Protein AF-A0A822FDR1-F1 (afdb_monomer_lite)

Secondary structure (DSSP, 8-state):
--B-TTS-B-S------SSHHHHHHHHHHHTT-EETTEE----PPPPHHHHHHHHHHHHHHHHHHHHHHHHHHHHH--------TT--HHHHHHHHGGGS--S--------------

Sequence (117 aa):
IEYDESGHSKGFAFCSFENPKEAEEAVQNLNGYSIGDKQLWVGRFQMKSEQLSEITRQKDLQRQKYINKYQNVNLYNLYIKNLDDTIDDERLKKEFSKFGIITSAKVTSYSSSIDVF

Structure (mmCIF, N/CA/C/O backbone):
data_AF-A0A822FDR1-F1
#
_entry.id   AF-A0A822FDR1-F1
#
loop_
_atom_site.group_PDB
_atom_site.id
_atom_site.type_symbol
_atom_site.label_atom_id
_atom_site.label_alt_id
_atom_site.label_comp_id
_atom_site.label_asym_id
_atom_site.label_entity_id
_atom_site.label_seq_id
_atom_site.pdbx_PDB_ins_code
_atom_site.Cartn_x
_atom_site.Cartn_y
_atom_site.Cartn_z
_atom_site.occupancy
_atom_site.B_iso_or_equiv
_atom_site.auth_seq_id
_atom_site.auth_comp_id
_atom_site.auth_asym_id
_atom_site.auth_atom_id
_atom_site.pdbx_PDB_model_num
ATOM 1 N N . ILE A 1 1 ? -6.106 25.333 30.930 1.00 64.00 1 ILE A N 1
ATOM 2 C CA . ILE A 1 1 ? -6.033 25.991 29.604 1.00 64.00 1 ILE A CA 1
ATOM 3 C C . ILE A 1 1 ? -4.562 26.194 29.323 1.00 64.00 1 ILE A C 1
ATOM 5 O O . ILE A 1 1 ? -3.879 26.735 30.184 1.00 64.00 1 ILE A O 1
ATOM 9 N N . GLU A 1 2 ? -4.063 25.668 28.211 1.00 69.88 2 GLU A N 1
ATOM 10 C CA . GLU A 1 2 ? -2.669 25.885 27.830 1.00 69.88 2 GLU A CA 1
ATOM 11 C C . GLU A 1 2 ? -2.535 27.280 27.210 1.00 69.88 2 GLU A C 1
ATOM 13 O O . GLU A 1 2 ? -3.350 27.660 26.367 1.00 69.88 2 GLU A O 1
ATOM 18 N N . TYR A 1 3 ? -1.542 28.048 27.653 1.00 77.88 3 TYR A N 1
ATOM 19 C CA . TYR A 1 3 ? -1.236 29.385 27.146 1.00 77.88 3 TYR A CA 1
ATOM 20 C C . TYR A 1 3 ? 0.078 29.338 26.358 1.00 77.88 3 TYR A C 1
ATOM 22 O O . TYR A 1 3 ? 0.933 28.491 26.627 1.00 77.88 3 TYR A O 1
ATOM 30 N N . ASP A 1 4 ? 0.217 30.182 25.339 1.00 76.81 4 ASP A N 1
ATOM 31 C CA . ASP A 1 4 ? 1.483 30.385 24.638 1.00 76.81 4 ASP A CA 1
ATOM 32 C C . ASP A 1 4 ? 2.451 31.262 25.457 1.00 76.81 4 ASP A C 1
ATOM 34 O O . ASP A 1 4 ? 2.111 31.775 26.524 1.00 76.81 4 ASP A O 1
ATOM 38 N N . GLU A 1 5 ? 3.677 31.431 24.958 1.00 79.31 5 GLU A N 1
ATOM 39 C CA . GLU A 1 5 ? 4.720 32.246 25.602 1.00 79.31 5 GLU A CA 1
ATOM 40 C C . GLU A 1 5 ? 4.351 33.740 25.692 1.00 79.31 5 GLU A C 1
ATOM 42 O O . GLU A 1 5 ? 4.965 34.485 26.450 1.00 79.31 5 GLU A O 1
ATOM 47 N N . SER A 1 6 ? 3.330 34.176 24.946 1.00 79.44 6 SER A N 1
ATOM 48 C CA . SER A 1 6 ? 2.794 35.543 24.941 1.00 79.44 6 SER A CA 1
ATOM 49 C C . SER A 1 6 ? 1.538 35.703 25.814 1.00 79.44 6 SER A C 1
ATOM 51 O O . SER A 1 6 ? 0.958 36.785 25.853 1.00 79.44 6 SER A O 1
ATOM 53 N N . GLY A 1 7 ? 1.112 34.650 26.523 1.00 79.06 7 GLY A N 1
ATOM 54 C CA . GLY A 1 7 ? -0.049 34.661 27.413 1.00 79.06 7 GLY A CA 1
ATOM 55 C C . GLY A 1 7 ? -1.406 34.468 26.723 1.00 79.06 7 GLY A C 1
ATOM 56 O O . GLY A 1 7 ? -2.438 34.537 27.394 1.00 79.06 7 GLY A O 1
ATOM 57 N N . HIS A 1 8 ? -1.452 34.185 25.4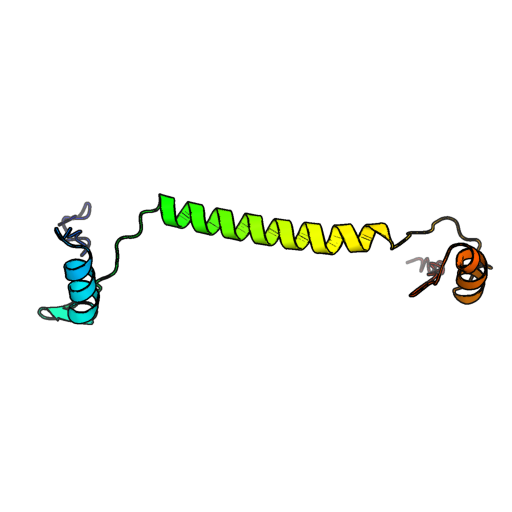18 1.00 75.38 8 HIS A N 1
ATOM 58 C CA . HIS A 1 8 ? -2.701 33.869 24.723 1.00 75.38 8 HIS A CA 1
ATOM 59 C C . HIS A 1 8 ? -3.068 32.396 24.911 1.00 75.38 8 HIS A C 1
ATOM 61 O O . HIS A 1 8 ? -2.228 31.501 24.825 1.00 75.38 8 HIS A O 1
ATOM 67 N N . SER A 1 9 ? -4.347 32.103 25.157 1.00 79.19 9 SER A N 1
ATOM 68 C CA . SER A 1 9 ? -4.812 30.717 25.261 1.00 79.19 9 SER A CA 1
ATOM 69 C C . SER A 1 9 ? -4.642 30.002 23.918 1.00 79.19 9 SER A C 1
ATOM 71 O O . SER A 1 9 ? -5.203 30.454 22.918 1.00 79.19 9 SER A O 1
ATOM 73 N N . LYS A 1 10 ? -3.986 28.838 23.899 1.00 74.75 10 LYS A N 1
ATOM 74 C CA . LYS A 1 10 ? -3.834 28.011 22.689 1.00 74.75 10 LYS A CA 1
ATOM 75 C C . LYS A 1 10 ? -5.157 27.424 22.177 1.00 74.75 10 LYS A C 1
ATOM 77 O O . LYS A 1 10 ? -5.204 26.869 21.086 1.00 74.75 10 LYS A O 1
ATOM 82 N N . GLY A 1 11 ? -6.235 27.543 22.958 1.00 81.31 11 GLY A N 1
ATOM 83 C CA . GLY A 1 11 ? -7.592 27.217 22.517 1.00 81.31 11 GLY A CA 1
ATOM 84 C C . GLY A 1 11 ? -7.941 25.728 22.532 1.00 81.31 11 GLY A C 1
ATOM 85 O O . GLY A 1 11 ? -8.878 25.337 21.847 1.00 81.31 11 GLY A O 1
ATOM 86 N N . PHE A 1 12 ? -7.233 24.903 23.309 1.00 83.31 12 PHE A N 1
ATOM 87 C CA . PHE A 1 12 ? -7.562 23.487 23.491 1.00 83.31 12 PHE A CA 1
ATOM 88 C C . PHE A 1 12 ? -7.595 23.076 24.969 1.00 83.31 12 PHE A C 1
ATOM 90 O O . PHE A 1 12 ? -6.963 23.693 25.834 1.00 83.31 12 PHE A O 1
ATOM 97 N N . ALA A 1 13 ? -8.351 22.017 25.250 1.00 83.88 13 ALA A N 1
ATOM 98 C CA . ALA A 1 13 ? -8.460 21.380 26.554 1.00 83.88 13 ALA A CA 1
ATOM 99 C C . ALA A 1 13 ? -8.677 19.872 26.373 1.00 83.88 13 ALA A C 1
ATOM 101 O O . ALA A 1 13 ? -9.183 19.432 25.342 1.00 83.88 13 ALA A O 1
ATOM 102 N N . PHE A 1 14 ? -8.319 19.092 27.391 1.00 86.19 14 PHE A N 1
ATOM 103 C CA . PHE A 1 14 ? -8.619 17.665 27.462 1.00 86.19 14 PHE A CA 1
ATOM 104 C C . PHE A 1 14 ? -9.649 17.442 28.564 1.00 86.19 14 PHE A C 1
ATOM 106 O O . PHE A 1 14 ? -9.528 18.004 29.652 1.00 86.19 14 PHE A O 1
ATOM 113 N N . CYS A 1 15 ? -10.658 16.629 28.276 1.00 87.19 15 CYS A N 1
ATOM 114 C CA . CYS A 1 15 ? -11.682 16.227 29.228 1.00 87.19 15 CYS A CA 1
ATOM 115 C C . CYS A 1 15 ? -11.775 14.700 29.202 1.00 87.19 15 CYS A C 1
ATOM 117 O O . CYS A 1 15 ? -11.825 14.108 28.123 1.00 87.19 15 CYS A O 1
ATOM 119 N N . SER A 1 16 ? -11.761 14.075 30.379 1.00 87.94 16 SER A N 1
ATOM 120 C CA . SER A 1 16 ? -11.983 12.639 30.531 1.00 87.94 16 SER A CA 1
ATOM 121 C C . SER A 1 16 ? -13.321 12.431 31.216 1.00 87.94 16 SER A C 1
ATOM 123 O O . SER A 1 16 ? -13.550 12.981 32.291 1.00 87.94 16 SER A O 1
ATOM 125 N N . PHE A 1 17 ? -14.173 11.623 30.599 1.00 90.25 17 PHE A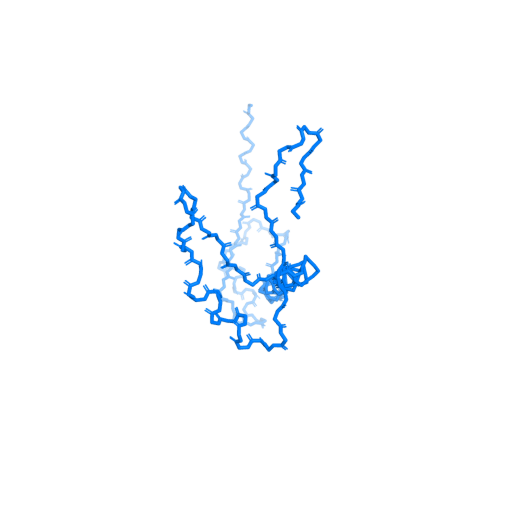 N 1
ATOM 126 C CA . PHE A 1 17 ? -15.392 11.123 31.221 1.00 90.25 17 PHE A CA 1
ATOM 127 C C . PHE A 1 17 ? -15.093 9.820 31.964 1.00 90.25 17 PHE A C 1
ATOM 129 O O . PHE A 1 17 ? -14.101 9.149 31.667 1.00 90.25 17 PHE A O 1
ATOM 136 N N . GLU A 1 18 ? -15.944 9.466 32.921 1.00 90.69 18 GLU A N 1
ATOM 137 C CA . GLU A 1 18 ? -15.842 8.194 33.643 1.00 90.69 18 GLU A CA 1
ATOM 138 C C . GLU A 1 18 ? -16.305 7.027 32.758 1.00 90.69 18 GLU A C 1
ATOM 140 O O . GLU A 1 18 ? -15.747 5.930 32.819 1.00 90.69 18 GLU A O 1
ATOM 145 N N . ASN A 1 19 ? -17.274 7.278 31.867 1.00 91.94 19 ASN A N 1
ATOM 146 C CA . ASN A 1 19 ? -17.824 6.278 30.959 1.00 91.94 19 ASN A CA 1
ATOM 147 C C . ASN A 1 19 ? -17.497 6.591 29.482 1.00 91.94 19 ASN A C 1
ATOM 149 O O . ASN A 1 19 ? -17.727 7.711 29.014 1.00 91.94 19 ASN A O 1
ATOM 153 N N . PRO A 1 20 ? -17.032 5.610 28.681 1.00 89.06 20 PRO A N 1
ATOM 154 C CA . PRO A 1 20 ? -16.798 5.811 27.251 1.00 89.06 20 PRO A CA 1
ATOM 155 C C . PRO A 1 20 ? -18.046 6.244 26.469 1.00 89.06 20 PRO A C 1
ATOM 157 O O . PRO A 1 20 ? -17.880 6.931 25.458 1.00 89.06 20 PRO A O 1
ATOM 160 N N . LYS A 1 21 ? -19.256 5.878 26.921 1.00 91.94 21 LYS A N 1
ATOM 161 C CA . LYS A 1 21 ? -20.524 6.295 26.296 1.00 91.94 21 LYS A CA 1
ATOM 162 C C . LYS A 1 21 ? -20.771 7.796 26.434 1.00 91.94 21 LYS A C 1
ATOM 164 O O . LYS A 1 21 ? -21.089 8.441 25.445 1.00 91.94 21 LYS A O 1
ATOM 169 N N . GLU A 1 22 ? -20.524 8.364 27.612 1.00 94.00 22 GLU A N 1
ATOM 170 C CA . GLU A 1 22 ? -20.672 9.808 27.860 1.00 94.00 22 GLU A CA 1
ATOM 171 C C . GLU A 1 22 ? -19.736 10.617 26.961 1.00 94.00 22 GLU A C 1
ATOM 173 O O . GLU A 1 22 ? -20.124 11.614 26.361 1.00 94.00 22 GLU A O 1
ATOM 178 N N . ALA A 1 23 ? -18.504 10.138 26.795 1.00 92.19 23 ALA A N 1
ATOM 179 C CA . ALA A 1 23 ? -17.554 10.753 25.881 1.00 92.19 23 ALA A CA 1
ATOM 180 C C . ALA A 1 23 ? -17.970 10.622 24.400 1.00 92.19 23 ALA A C 1
ATOM 182 O O . ALA A 1 23 ? -17.592 11.465 23.589 1.00 92.19 23 ALA A O 1
ATOM 183 N N . GLU A 1 24 ? -18.729 9.587 24.026 1.00 92.31 24 GLU A N 1
ATOM 184 C CA . GLU A 1 24 ? -19.296 9.462 22.677 1.00 92.31 24 GLU A CA 1
ATOM 185 C C . GLU A 1 24 ? -20.421 10.468 22.455 1.00 92.31 24 GLU A C 1
ATOM 187 O O . GLU A 1 24 ? -20.403 11.207 21.472 1.00 92.31 24 GLU A O 1
ATOM 192 N N . GLU A 1 25 ? -21.352 10.541 23.405 1.00 94.75 25 GLU A N 1
ATOM 193 C CA . GLU A 1 25 ? -22.458 11.494 23.392 1.00 94.75 25 GLU A CA 1
ATOM 194 C C . GLU A 1 25 ? -21.945 12.937 23.386 1.00 94.75 25 GLU A C 1
ATOM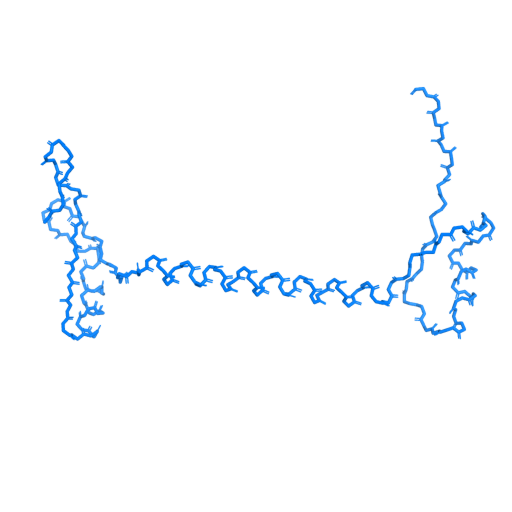 196 O O . GLU A 1 25 ? -22.463 13.773 22.647 1.00 94.75 25 GLU A O 1
ATOM 201 N N . ALA A 1 26 ? -20.883 13.237 24.138 1.00 94.44 26 ALA A N 1
ATOM 202 C CA . ALA A 1 26 ? -20.246 14.548 24.128 1.00 94.44 26 ALA A CA 1
ATOM 203 C C . ALA A 1 26 ? -19.661 14.893 22.750 1.00 94.44 26 ALA A C 1
ATOM 205 O O . ALA A 1 26 ? -19.859 16.005 22.269 1.00 94.44 26 ALA A O 1
ATOM 206 N N . VAL A 1 27 ? -18.986 13.954 22.077 1.00 94.00 27 VAL A N 1
ATOM 207 C CA . VAL A 1 27 ? -18.489 14.168 20.705 1.00 94.00 27 VAL A CA 1
ATOM 208 C C . VAL A 1 27 ? -19.652 14.393 19.737 1.00 94.00 27 VAL A C 1
ATOM 210 O O . VAL A 1 27 ? -19.591 15.309 18.924 1.00 94.00 27 VAL A O 1
ATOM 213 N N . GLN A 1 28 ? -20.719 13.599 19.827 1.00 93.38 28 GLN A N 1
ATOM 214 C CA . GLN A 1 28 ? -21.868 13.711 18.924 1.00 93.38 28 GLN A CA 1
ATOM 215 C C . GLN A 1 28 ? -22.630 15.032 19.093 1.00 93.38 28 GLN A C 1
ATOM 217 O O . GLN A 1 28 ? -23.043 15.622 18.098 1.00 93.38 28 GLN A O 1
ATOM 222 N N . ASN A 1 29 ? -22.802 15.500 20.332 1.00 94.25 29 ASN A N 1
ATOM 223 C CA . ASN A 1 29 ? -23.630 16.671 20.628 1.00 94.25 29 ASN A CA 1
ATOM 224 C C . ASN A 1 29 ? -22.850 17.992 20.669 1.00 94.25 29 ASN A C 1
ATOM 226 O O . ASN A 1 29 ? -23.420 19.042 20.379 1.00 94.25 29 ASN A O 1
ATOM 230 N N . LEU A 1 30 ? -21.571 17.973 21.060 1.00 94.31 30 LEU A N 1
ATOM 231 C CA . LEU A 1 30 ? -20.789 19.197 21.279 1.00 94.31 30 LEU A CA 1
ATOM 232 C C . LEU A 1 30 ? -19.814 19.503 20.144 1.00 94.31 30 LEU A C 1
ATOM 234 O O . LEU A 1 30 ? -19.329 20.633 20.051 1.00 94.31 30 LEU A O 1
ATOM 238 N N . ASN A 1 31 ? -19.519 18.540 19.266 1.00 93.25 31 ASN A N 1
ATOM 239 C CA . ASN A 1 31 ? -18.729 18.837 18.082 1.00 93.25 31 ASN A CA 1
ATOM 240 C C . ASN A 1 31 ? -19.524 19.748 17.140 1.00 93.25 31 ASN A C 1
ATOM 242 O O . ASN A 1 31 ? -20.600 19.395 16.667 1.00 93.25 31 ASN A O 1
ATOM 246 N N . GLY A 1 32 ? -18.982 20.928 16.861 1.00 92.00 32 GLY A N 1
ATOM 247 C CA . GLY A 1 32 ? -19.650 21.954 16.078 1.00 92.00 32 GLY A CA 1
ATOM 248 C C . GLY A 1 32 ? -20.591 22.858 16.880 1.00 92.00 32 GLY A C 1
ATOM 249 O O . GLY A 1 32 ? -21.216 23.725 16.274 1.00 92.00 32 GLY A O 1
ATOM 250 N N . TYR A 1 33 ? -20.687 22.703 18.204 1.00 94.00 33 TYR A N 1
ATOM 251 C CA . TYR A 1 33 ? -21.501 23.572 19.056 1.00 94.00 33 TYR A CA 1
ATOM 252 C C . TYR A 1 33 ? -20.843 24.947 19.249 1.00 94.00 33 TYR A C 1
ATOM 254 O O . TYR A 1 33 ? -19.639 25.029 19.487 1.00 94.00 33 TYR A O 1
ATOM 262 N N . SER A 1 34 ? -21.616 26.032 19.175 1.00 92.12 34 SER A N 1
ATOM 263 C CA . SER A 1 34 ? -21.096 27.399 19.320 1.00 92.12 34 SER A CA 1
ATOM 264 C C . SER A 1 34 ? -21.198 27.904 20.759 1.00 92.12 34 SER A C 1
ATOM 266 O O . SER A 1 34 ? -22.271 27.889 21.359 1.00 92.12 34 SER A O 1
ATOM 268 N N . ILE A 1 35 ? -20.086 28.405 21.300 1.00 88.19 35 ILE A N 1
ATOM 269 C CA . ILE A 1 35 ? -20.017 29.104 22.587 1.00 88.19 35 ILE A CA 1
ATOM 270 C C . ILE A 1 35 ? -19.495 30.519 22.334 1.00 88.19 35 ILE A C 1
ATOM 272 O O . ILE A 1 35 ? -18.327 30.714 21.987 1.00 88.19 35 ILE A O 1
ATOM 276 N N . GLY A 1 36 ? -20.371 31.511 22.510 1.00 89.75 36 GLY A N 1
ATOM 277 C CA . GLY A 1 36 ? -20.101 32.882 22.073 1.00 89.75 36 GLY A CA 1
ATOM 278 C C . GLY A 1 36 ? -19.846 32.914 20.565 1.00 89.75 36 GLY A C 1
ATOM 279 O O . GLY A 1 36 ? -20.595 32.311 19.800 1.00 89.75 36 GLY A O 1
ATOM 280 N N . ASP A 1 37 ? -18.746 33.541 20.157 1.00 89.94 37 ASP A N 1
ATOM 281 C CA . ASP A 1 37 ? -18.364 33.670 18.743 1.00 89.94 37 ASP A CA 1
ATOM 282 C C . ASP A 1 37 ? -17.489 32.508 18.232 1.00 89.94 37 ASP A C 1
ATOM 284 O O . ASP A 1 37 ? -16.950 32.568 17.126 1.00 89.94 37 ASP A O 1
ATOM 288 N N . LYS A 1 38 ? -17.288 31.455 19.039 1.00 86.19 38 LYS A N 1
ATOM 289 C CA . LYS A 1 38 ? -16.402 30.330 18.703 1.00 86.19 38 LYS A CA 1
ATOM 290 C C . LYS A 1 38 ? -17.169 29.021 18.605 1.00 86.19 38 LYS A C 1
ATOM 292 O O . LYS A 1 38 ? -17.915 28.656 19.508 1.00 86.19 38 LYS A O 1
ATOM 297 N N . GLN A 1 39 ? -16.915 28.279 17.533 1.00 91.06 39 GLN A N 1
ATOM 298 C CA . GLN A 1 39 ? -17.434 26.931 17.341 1.00 91.06 39 GLN A CA 1
ATOM 299 C C . GLN A 1 39 ? -16.454 25.902 17.917 1.00 91.06 39 GLN A C 1
ATOM 301 O O . GLN A 1 39 ? -15.256 25.946 17.633 1.00 91.06 39 GLN A O 1
ATOM 306 N N . LEU A 1 40 ? -16.953 24.985 18.743 1.00 91.25 40 LEU A N 1
ATOM 307 C CA . LEU A 1 40 ? -16.159 23.920 19.338 1.00 91.25 40 LEU A CA 1
ATOM 308 C C . LEU A 1 40 ? -15.848 22.832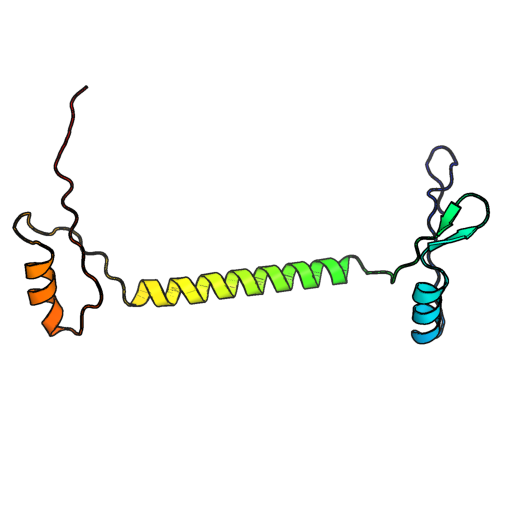 18.313 1.00 91.25 40 LEU A C 1
ATOM 310 O O . LEU A 1 40 ? -16.713 22.413 17.547 1.00 91.25 40 LEU A O 1
ATOM 314 N N . TRP A 1 41 ? -14.627 22.309 18.375 1.00 91.44 41 TRP A N 1
ATOM 315 C CA . TRP A 1 41 ? -14.280 21.029 17.774 1.00 91.44 41 TRP A CA 1
ATOM 316 C C . TRP A 1 41 ? -14.056 20.019 18.895 1.00 91.44 41 TRP A C 1
ATOM 318 O O . TRP A 1 41 ? -13.216 20.237 19.771 1.00 91.44 41 TRP A O 1
ATOM 328 N N . VAL A 1 42 ? -14.825 18.932 18.885 1.00 92.31 42 VAL A N 1
ATOM 329 C CA . VAL A 1 42 ? -14.755 17.875 19.899 1.00 92.31 42 VAL A CA 1
ATOM 330 C C . VAL A 1 42 ? -14.542 16.553 19.182 1.00 92.31 42 VAL A C 1
ATOM 332 O O . VAL A 1 42 ? -15.360 16.129 18.371 1.00 92.31 42 VAL A O 1
ATOM 335 N N . GLY A 1 43 ? -13.427 15.895 19.474 1.00 90.19 43 GLY A N 1
ATOM 336 C CA . GLY A 1 43 ? -13.070 14.606 18.898 1.00 90.19 43 GLY A CA 1
ATOM 337 C C . GLY A 1 43 ? -12.540 13.661 19.964 1.00 90.19 43 GLY A C 1
ATOM 338 O O . GLY A 1 43 ? -12.130 14.081 21.048 1.00 90.19 43 GLY A O 1
ATOM 339 N N . ARG A 1 44 ? -12.528 12.362 19.655 1.00 85.88 44 ARG A N 1
ATOM 340 C CA . ARG A 1 44 ? -11.859 11.375 20.506 1.00 85.88 44 ARG A CA 1
ATOM 341 C C . ARG A 1 44 ? -10.365 11.681 20.549 1.00 85.88 44 ARG A C 1
ATOM 343 O O . ARG A 1 44 ? -9.740 11.883 19.507 1.00 85.88 44 ARG A O 1
ATOM 350 N N . PHE A 1 45 ? -9.795 11.689 21.750 1.00 81.69 45 PHE A N 1
ATOM 351 C CA . PHE A 1 45 ? -8.353 11.793 21.902 1.00 81.69 45 PHE A CA 1
ATOM 352 C C . PHE A 1 45 ? -7.695 10.547 21.306 1.00 81.69 45 PHE A C 1
ATOM 354 O O . PHE A 1 45 ? -7.982 9.432 21.732 1.00 81.69 45 PHE A O 1
ATOM 361 N N . GLN A 1 46 ? -6.820 10.746 20.324 1.00 69.94 46 GLN A N 1
ATOM 362 C CA . GLN A 1 46 ? -5.972 9.689 19.789 1.00 69.94 46 GLN A CA 1
ATOM 363 C C . GLN A 1 46 ? -4.585 9.835 20.403 1.00 69.94 46 GLN A C 1
ATOM 365 O O . GLN A 1 46 ? -3.921 10.862 20.231 1.00 69.94 46 GLN A O 1
ATOM 370 N N . MET A 1 47 ? -4.129 8.809 21.123 1.00 73.12 47 MET A N 1
ATOM 371 C CA . MET A 1 47 ? -2.741 8.776 21.569 1.00 73.12 47 MET A CA 1
ATOM 372 C C . MET A 1 47 ? -1.831 8.696 20.341 1.00 73.12 47 MET A C 1
ATOM 374 O O . MET A 1 47 ? -2.008 7.843 19.471 1.00 73.12 47 MET A O 1
ATOM 378 N N . LYS A 1 48 ? -0.804 9.553 20.291 1.00 66.19 48 LYS A N 1
ATOM 379 C CA . LYS A 1 48 ? 0.183 9.556 19.196 1.00 66.19 48 LYS A CA 1
ATOM 380 C C . LYS A 1 48 ? 0.814 8.173 18.960 1.00 66.19 48 LYS A C 1
ATOM 382 O O . LYS A 1 48 ? 1.147 7.848 17.826 1.00 66.19 48 LYS A O 1
ATOM 387 N N . SER A 1 49 ? 0.967 7.354 20.004 1.00 66.62 49 SER A N 1
ATOM 388 C CA . SER A 1 49 ? 1.484 5.981 19.907 1.00 66.62 49 SER A CA 1
ATOM 389 C C . SER A 1 49 ? 0.569 5.041 19.117 1.00 66.62 49 SER A C 1
ATOM 391 O O . SER A 1 49 ? 1.064 4.255 18.315 1.00 66.62 49 SER A O 1
ATOM 393 N N . GLU A 1 50 ? -0.746 5.138 19.307 1.00 69.19 50 GLU A N 1
ATOM 394 C CA . GLU A 1 50 ? -1.744 4.334 18.592 1.00 69.19 50 GLU A CA 1
ATOM 395 C C . GLU A 1 50 ? -1.842 4.754 17.121 1.00 69.19 50 GLU A C 1
ATOM 397 O O . GLU A 1 50 ? -1.898 3.924 16.216 1.00 69.19 50 GLU A O 1
ATOM 402 N N . GLN A 1 51 ? -1.749 6.058 16.859 1.00 66.56 51 GLN A N 1
ATOM 403 C CA . GLN A 1 51 ? -1.705 6.571 15.493 1.00 66.56 51 GLN A CA 1
ATOM 404 C C . GLN A 1 51 ? -0.468 6.063 14.732 1.00 66.56 51 GLN A C 1
ATOM 406 O O . GLN A 1 51 ? -0.561 5.655 13.574 1.00 66.56 51 GLN A O 1
ATOM 411 N N . LEU A 1 52 ? 0.700 6.059 15.381 1.00 68.31 52 LEU A N 1
ATOM 412 C CA . LEU A 1 52 ? 1.943 5.570 14.783 1.00 68.31 52 LEU A CA 1
ATOM 413 C C . LEU A 1 52 ? 1.945 4.050 14.581 1.00 68.31 52 LEU A C 1
ATOM 415 O O . LEU A 1 52 ? 2.476 3.585 13.568 1.00 68.31 52 LEU A O 1
ATOM 419 N N . SER A 1 53 ? 1.361 3.273 15.499 1.00 74.88 53 SER A N 1
ATOM 420 C CA . SER A 1 53 ? 1.305 1.813 15.370 1.00 74.88 53 SER A CA 1
ATOM 421 C C . SER A 1 53 ? 0.426 1.383 14.197 1.00 74.88 53 SER A C 1
ATOM 423 O O . SER A 1 53 ? 0.856 0.539 13.409 1.00 74.88 53 SER A O 1
ATOM 425 N N . GLU A 1 54 ? -0.737 2.010 13.998 1.00 74.88 54 GLU A N 1
ATOM 426 C CA . GLU A 1 54 ? -1.604 1.678 12.864 1.00 74.88 54 GLU A CA 1
ATOM 427 C C . GLU A 1 54 ? -0.976 2.120 11.536 1.00 74.88 54 GLU A C 1
ATOM 429 O O . GLU A 1 54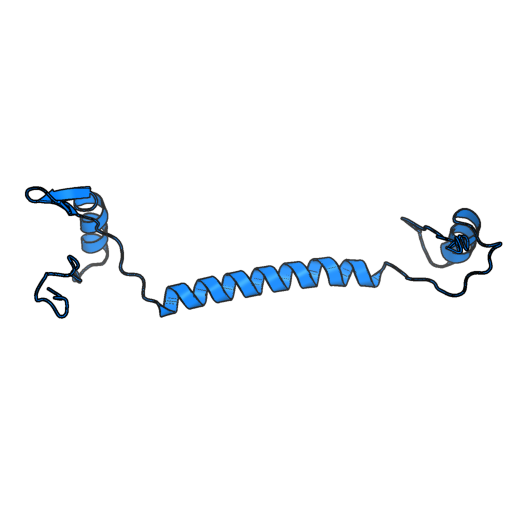 ? -0.956 1.343 10.582 1.00 74.88 54 GLU A O 1
ATOM 434 N N . ILE A 1 55 ? -0.356 3.306 11.472 1.00 75.38 55 ILE A N 1
ATOM 435 C CA . ILE A 1 55 ? 0.399 3.738 10.280 1.00 75.38 55 ILE A CA 1
ATOM 436 C C . ILE A 1 55 ? 1.519 2.740 9.946 1.00 75.38 55 ILE A C 1
ATOM 438 O O . ILE A 1 55 ? 1.724 2.410 8.776 1.00 75.38 55 ILE A O 1
ATOM 442 N N . THR A 1 56 ? 2.238 2.249 10.957 1.00 81.62 56 THR A N 1
ATOM 443 C CA . THR A 1 56 ? 3.313 1.262 10.780 1.00 81.62 56 THR A CA 1
ATOM 444 C C . THR A 1 56 ? 2.754 -0.066 10.272 1.00 81.62 56 THR A C 1
ATOM 446 O O . THR A 1 56 ? 3.216 -0.571 9.250 1.00 81.62 56 THR A O 1
ATOM 449 N N . ARG A 1 57 ? 1.678 -0.571 10.889 1.00 86.56 57 ARG A N 1
ATOM 450 C CA . ARG A 1 57 ? 1.001 -1.807 10.472 1.00 86.56 57 ARG A CA 1
ATOM 451 C C . ARG A 1 57 ? 0.508 -1.734 9.029 1.00 86.56 57 ARG A C 1
ATOM 453 O O . ARG A 1 57 ? 0.684 -2.681 8.264 1.00 86.56 57 ARG A O 1
ATOM 460 N N . GLN A 1 58 ? -0.078 -0.606 8.631 1.00 84.94 58 GLN A N 1
ATOM 461 C CA . GLN A 1 58 ? -0.545 -0.399 7.260 1.00 84.94 58 GLN A CA 1
ATOM 462 C C . GLN A 1 58 ? 0.616 -0.392 6.256 1.00 84.94 58 GLN A C 1
ATOM 464 O O . GLN A 1 58 ? 0.513 -1.015 5.196 1.00 84.94 58 GLN A O 1
ATOM 469 N N . LYS A 1 59 ? 1.747 0.241 6.596 1.00 83.75 59 LYS A N 1
ATOM 470 C CA . LYS A 1 59 ? 2.962 0.215 5.763 1.00 83.75 59 LYS A CA 1
ATOM 471 C C . LYS A 1 59 ? 3.529 -1.197 5.614 1.00 83.75 59 LYS A C 1
ATOM 473 O O . LYS A 1 59 ? 3.877 -1.590 4.499 1.00 83.75 59 LYS A O 1
ATOM 478 N N . ASP A 1 60 ? 3.566 -1.973 6.693 1.00 86.62 60 ASP A N 1
ATOM 479 C CA . ASP A 1 60 ? 4.064 -3.351 6.665 1.00 86.62 60 ASP A CA 1
ATOM 480 C C . ASP A 1 60 ? 3.179 -4.254 5.800 1.00 86.62 60 ASP A C 1
ATOM 482 O O . ASP A 1 60 ? 3.682 -4.978 4.938 1.00 86.62 60 ASP A O 1
ATOM 486 N N . LEU A 1 61 ? 1.852 -4.143 5.929 1.00 87.50 61 LEU A N 1
ATOM 487 C CA . LEU A 1 61 ? 0.904 -4.878 5.086 1.00 87.50 61 LEU A CA 1
ATOM 488 C C . LEU A 1 61 ? 1.043 -4.517 3.600 1.00 87.50 61 LEU A C 1
ATOM 490 O O . LEU A 1 61 ? 0.986 -5.400 2.740 1.00 87.50 61 LEU A O 1
ATOM 494 N N . GLN A 1 62 ? 1.238 -3.237 3.274 1.00 85.56 62 GLN A N 1
ATOM 495 C CA . GLN A 1 62 ? 1.475 -2.805 1.894 1.00 85.56 62 GLN A CA 1
ATOM 496 C C . GLN A 1 62 ? 2.789 -3.365 1.342 1.00 85.56 62 GLN A C 1
ATOM 498 O O . GLN A 1 62 ? 2.810 -3.899 0.229 1.00 85.56 62 GLN A O 1
ATOM 503 N N . ARG A 1 63 ? 3.867 -3.314 2.133 1.00 85.19 63 ARG A N 1
ATOM 504 C CA . ARG A 1 63 ? 5.163 -3.898 1.771 1.00 85.19 63 ARG A CA 1
ATOM 505 C C . ARG A 1 63 ? 5.041 -5.403 1.525 1.00 85.19 63 ARG A C 1
ATOM 507 O O . ARG A 1 63 ? 5.539 -5.891 0.513 1.00 85.19 63 ARG A O 1
ATOM 514 N N . GLN A 1 64 ? 4.335 -6.126 2.394 1.00 84.75 64 GLN A N 1
ATOM 515 C CA . GLN A 1 64 ? 4.116 -7.567 2.260 1.00 84.75 64 GLN A CA 1
ATOM 516 C C . GLN A 1 64 ? 3.339 -7.909 0.980 1.00 84.75 64 GLN A C 1
ATOM 518 O O . GLN A 1 64 ? 3.720 -8.824 0.252 1.00 84.75 64 GLN A O 1
ATOM 523 N N . LYS A 1 65 ? 2.282 -7.146 0.660 1.00 81.62 65 LYS A N 1
ATOM 524 C CA . LYS A 1 65 ? 1.507 -7.314 -0.583 1.00 81.62 65 LYS A CA 1
ATOM 525 C C . LYS A 1 65 ? 2.367 -7.107 -1.826 1.00 81.62 65 LYS A C 1
ATOM 527 O O . LYS A 1 65 ? 2.259 -7.889 -2.768 1.00 81.62 65 LYS A O 1
ATOM 532 N N . TYR A 1 66 ? 3.220 -6.083 -1.825 1.00 80.00 66 TYR A N 1
ATOM 533 C CA . TYR A 1 66 ? 4.157 -5.838 -2.919 1.00 80.00 66 TYR A CA 1
ATOM 534 C C . TYR A 1 66 ? 5.118 -7.023 -3.075 1.00 80.00 66 TYR A C 1
ATOM 536 O O . TYR A 1 66 ? 5.180 -7.627 -4.142 1.00 80.00 66 TYR A O 1
ATOM 544 N N . ILE A 1 67 ? 5.797 -7.425 -1.996 1.00 77.38 67 ILE A N 1
ATOM 545 C CA . ILE A 1 67 ? 6.748 -8.546 -2.017 1.00 77.38 67 ILE A CA 1
ATOM 546 C C . ILE A 1 67 ? 6.078 -9.824 -2.533 1.00 77.38 67 ILE A C 1
ATOM 548 O O . ILE A 1 67 ? 6.579 -10.417 -3.483 1.00 77.38 67 ILE A O 1
ATOM 552 N N . ASN A 1 68 ? 4.910 -10.197 -2.002 1.00 77.38 68 ASN A N 1
ATOM 553 C CA . ASN A 1 68 ? 4.190 -11.395 -2.442 1.00 77.38 68 ASN A CA 1
ATOM 554 C C . ASN A 1 68 ? 3.786 -11.331 -3.923 1.00 77.38 68 ASN A C 1
ATOM 556 O O . ASN A 1 68 ? 3.856 -12.340 -4.624 1.00 77.38 68 ASN A O 1
ATOM 560 N N . LYS A 1 69 ? 3.376 -10.159 -4.424 1.00 74.25 69 LYS A N 1
ATOM 561 C CA . LYS A 1 69 ? 2.978 -9.994 -5.827 1.00 74.25 69 LYS A CA 1
ATOM 562 C C . LYS A 1 69 ? 4.163 -10.183 -6.776 1.00 74.25 69 LYS A C 1
ATOM 564 O O . LYS A 1 69 ? 4.030 -10.898 -7.762 1.00 74.25 69 LYS A O 1
ATOM 569 N N . TYR A 1 70 ? 5.309 -9.569 -6.486 1.00 69.19 70 TYR A N 1
ATOM 570 C CA . TYR A 1 70 ? 6.461 -9.591 -7.396 1.00 69.19 70 TYR A CA 1
ATOM 571 C C . TYR A 1 70 ? 7.386 -10.799 -7.192 1.00 69.19 70 TYR A C 1
ATOM 573 O O . TYR A 1 70 ? 8.010 -11.235 -8.154 1.00 69.19 70 TYR A O 1
ATOM 581 N N . GLN A 1 71 ? 7.441 -11.394 -5.993 1.00 70.00 71 GLN A N 1
ATOM 582 C CA . GLN A 1 71 ? 8.170 -12.651 -5.782 1.00 70.00 71 GLN A CA 1
ATOM 583 C C . GLN A 1 71 ? 7.579 -13.779 -6.626 1.00 70.00 71 GLN A C 1
ATOM 585 O O . GLN A 1 71 ? 8.330 -14.432 -7.338 1.00 70.00 71 GLN A O 1
ATOM 590 N N . ASN A 1 72 ? 6.253 -13.963 -6.623 1.00 61.69 72 ASN A N 1
ATOM 591 C CA . ASN A 1 72 ? 5.623 -15.007 -7.437 1.00 61.69 72 ASN A CA 1
ATOM 592 C C . ASN A 1 72 ? 5.892 -14.797 -8.932 1.00 61.69 72 ASN A C 1
ATOM 594 O O . ASN A 1 72 ? 6.254 -15.745 -9.618 1.00 61.69 72 ASN A O 1
ATOM 598 N N . VAL A 1 73 ? 5.807 -13.550 -9.411 1.00 64.62 73 VAL A N 1
ATOM 599 C CA . VAL A 1 73 ? 6.081 -13.183 -10.811 1.00 64.62 73 VAL A CA 1
ATOM 600 C C . VAL A 1 73 ? 7.522 -13.505 -11.218 1.00 64.62 73 VAL A C 1
ATOM 602 O O . VAL A 1 73 ? 7.756 -13.999 -12.317 1.00 64.62 73 VAL A O 1
ATOM 605 N N . ASN A 1 74 ? 8.496 -13.287 -10.339 1.00 65.69 74 ASN A N 1
ATOM 606 C CA . ASN A 1 74 ? 9.902 -13.548 -10.649 1.00 65.69 74 ASN A CA 1
ATOM 607 C C . ASN A 1 74 ? 10.275 -15.042 -10.637 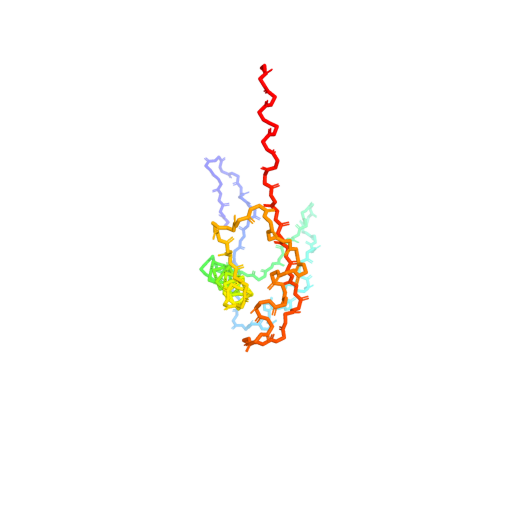1.00 65.69 74 ASN A C 1
ATOM 609 O O . ASN A 1 74 ? 11.333 -15.389 -11.151 1.00 65.69 74 ASN A O 1
ATOM 613 N N . LEU A 1 75 ? 9.442 -15.929 -10.075 1.00 76.19 75 LEU A N 1
ATOM 614 C CA . LEU A 1 75 ? 9.745 -17.367 -10.010 1.00 76.19 75 LEU A CA 1
ATOM 615 C C . LEU A 1 75 ? 9.513 -18.101 -11.338 1.00 76.19 75 LEU A C 1
ATOM 617 O O . LEU A 1 75 ? 10.156 -19.117 -11.581 1.00 76.19 75 LEU A O 1
ATOM 621 N N . TYR A 1 76 ? 8.610 -17.607 -12.189 1.00 82.38 76 TYR A N 1
ATOM 622 C CA . TYR A 1 76 ? 8.289 -18.234 -13.479 1.00 82.38 76 TYR A CA 1
ATOM 623 C C . TYR A 1 76 ? 8.752 -17.428 -14.699 1.00 82.38 76 TYR A C 1
ATOM 625 O O . TYR A 1 76 ? 8.770 -17.962 -15.806 1.00 82.38 76 TYR A O 1
ATOM 633 N N . ASN A 1 77 ? 9.132 -16.157 -14.526 1.00 87.50 77 ASN A N 1
ATOM 634 C CA . ASN A 1 77 ? 9.682 -15.349 -15.612 1.00 87.50 77 ASN A CA 1
ATOM 635 C C . ASN A 1 77 ? 11.198 -15.532 -15.696 1.00 87.50 77 ASN A C 1
ATOM 637 O O . ASN A 1 77 ? 11.934 -15.162 -14.784 1.00 87.50 77 ASN A O 1
ATOM 641 N N . LEU A 1 78 ? 11.663 -16.078 -16.817 1.00 88.44 78 LEU A N 1
ATOM 642 C CA . LEU A 1 78 ? 13.081 -16.303 -17.074 1.00 88.44 78 LEU A CA 1
ATOM 643 C C . LEU A 1 78 ? 13.663 -15.145 -17.888 1.00 88.44 78 LEU A C 1
ATOM 645 O O . LEU A 1 78 ? 13.101 -14.749 -18.907 1.00 88.44 78 LEU A O 1
ATOM 649 N N . TYR A 1 79 ? 14.819 -14.634 -17.463 1.00 88.50 79 TYR A N 1
ATOM 650 C CA . TYR A 1 79 ? 15.625 -13.714 -18.260 1.00 88.50 79 TYR A CA 1
ATOM 651 C C . TYR A 1 79 ? 16.764 -14.486 -18.924 1.00 88.50 79 TYR A C 1
ATOM 653 O O . TYR A 1 79 ? 17.646 -15.016 -18.247 1.00 88.50 79 TYR A O 1
ATOM 661 N N . ILE A 1 80 ? 16.722 -14.574 -20.250 1.00 89.69 80 ILE A N 1
ATOM 662 C CA . ILE A 1 80 ? 17.629 -15.403 -21.044 1.00 89.69 80 ILE A CA 1
ATOM 663 C C . ILE A 1 80 ? 18.616 -14.471 -21.759 1.00 89.69 80 ILE A C 1
ATOM 665 O O . ILE A 1 80 ? 18.208 -13.579 -22.497 1.00 89.69 80 ILE A O 1
ATOM 669 N N . LYS A 1 81 ? 19.916 -14.653 -21.503 1.00 90.00 81 LYS A N 1
ATOM 670 C CA . LYS A 1 81 ? 21.027 -13.894 -22.108 1.00 90.00 81 LYS A CA 1
ATOM 671 C C . LYS A 1 81 ? 21.833 -14.782 -23.055 1.00 90.00 81 LYS A C 1
ATOM 673 O O . LYS A 1 81 ? 21.757 -16.003 -22.955 1.00 90.00 81 LYS A O 1
ATOM 678 N N . ASN A 1 82 ? 22.649 -14.154 -23.903 1.00 87.62 82 ASN A N 1
ATOM 679 C CA . ASN A 1 82 ? 23.555 -14.820 -24.848 1.00 87.62 82 ASN A CA 1
ATOM 680 C C . ASN A 1 82 ? 22.817 -15.690 -25.878 1.00 87.62 82 ASN A C 1
ATOM 682 O O . ASN A 1 82 ? 23.251 -16.797 -26.191 1.00 87.62 82 ASN A O 1
ATOM 686 N N . LEU A 1 83 ? 21.681 -15.197 -26.372 1.00 88.56 83 LEU A N 1
ATOM 687 C CA . LEU A 1 83 ? 21.028 -15.788 -27.532 1.00 88.56 83 LEU A CA 1
ATOM 688 C C . LEU A 1 83 ? 21.802 -15.396 -28.790 1.00 88.56 83 LEU A C 1
ATOM 690 O O . LEU A 1 83 ? 22.269 -14.266 -28.904 1.00 88.56 83 LEU A O 1
ATOM 694 N N . ASP A 1 84 ? 21.941 -16.350 -29.702 1.00 90.12 84 ASP A N 1
ATOM 695 C CA . ASP A 1 84 ? 22.447 -16.104 -31.048 1.00 90.12 84 ASP A CA 1
ATOM 696 C C . ASP A 1 84 ? 21.427 -15.272 -31.846 1.00 90.12 84 ASP A C 1
ATOM 698 O O . ASP A 1 84 ? 20.219 -15.446 -31.662 1.00 90.12 84 ASP A O 1
ATOM 702 N N . ASP A 1 85 ? 21.894 -14.401 -32.745 1.00 88.00 85 ASP A N 1
ATOM 703 C CA . ASP A 1 85 ? 21.034 -13.501 -33.534 1.00 88.00 85 ASP A CA 1
ATOM 704 C C . ASP A 1 85 ? 20.042 -14.252 -34.445 1.00 88.00 85 ASP A C 1
ATOM 706 O O . ASP A 1 85 ? 19.055 -13.682 -34.907 1.00 88.00 85 ASP A O 1
ATOM 710 N N . THR A 1 86 ? 20.259 -15.550 -34.685 1.00 89.19 86 THR A N 1
ATOM 711 C CA . THR A 1 86 ? 19.334 -16.425 -35.423 1.00 89.19 86 THR A CA 1
ATOM 712 C C . THR A 1 86 ? 18.195 -17.001 -34.569 1.00 89.19 86 THR A C 1
ATOM 714 O O . THR A 1 86 ? 17.404 -17.816 -35.064 1.00 89.19 86 THR A O 1
ATOM 717 N N . ILE A 1 87 ? 18.119 -16.661 -33.278 1.00 92.38 87 ILE A N 1
ATOM 718 C CA . ILE A 1 87 ? 17.056 -17.100 -32.368 1.00 92.38 87 ILE A CA 1
ATOM 719 C C . ILE A 1 87 ? 15.991 -16.010 -32.262 1.00 92.38 87 ILE A C 1
ATOM 721 O O . ILE A 1 87 ? 16.206 -14.975 -31.641 1.00 92.38 87 ILE A O 1
ATOM 725 N N . ASP A 1 88 ? 14.812 -16.282 -32.810 1.00 93.00 88 ASP A N 1
ATOM 726 C CA . ASP A 1 88 ? 13.629 -15.433 -32.692 1.00 93.00 88 ASP A CA 1
ATOM 727 C C . ASP A 1 88 ? 12.617 -15.974 -31.660 1.00 93.00 88 ASP A C 1
ATOM 729 O O . ASP A 1 88 ? 12.825 -17.006 -31.009 1.00 93.00 88 ASP A O 1
ATOM 733 N N . ASP A 1 89 ? 11.498 -15.257 -31.503 1.00 93.38 89 ASP A N 1
ATOM 734 C CA . ASP A 1 89 ? 10.410 -15.603 -30.582 1.00 93.38 89 ASP A CA 1
ATOM 735 C C . ASP A 1 89 ? 9.869 -17.025 -30.829 1.00 93.38 89 ASP A C 1
ATOM 737 O O . ASP A 1 89 ? 9.543 -17.741 -29.877 1.00 93.38 89 ASP A O 1
ATOM 741 N N . GLU A 1 90 ? 9.757 -17.449 -32.092 1.00 94.25 90 GLU A N 1
ATOM 742 C CA . GLU A 1 90 ? 9.198 -18.752 -32.468 1.00 94.25 90 GLU A CA 1
ATOM 743 C C . GLU A 1 90 ? 10.167 -19.891 -32.157 1.00 94.25 90 GLU A C 1
ATOM 745 O O . GLU A 1 90 ? 9.780 -20.899 -31.552 1.00 94.25 90 GLU A O 1
ATOM 750 N N . ARG A 1 91 ? 11.443 -19.718 -32.508 1.00 94.00 91 ARG A N 1
ATOM 751 C CA . ARG A 1 91 ? 12.494 -20.702 -32.255 1.00 94.00 91 ARG A CA 1
ATOM 752 C C . ARG A 1 91 ? 12.751 -20.866 -30.764 1.00 94.00 91 ARG A C 1
ATOM 754 O O . ARG A 1 91 ? 12.848 -22.000 -30.294 1.00 94.00 91 ARG A O 1
ATOM 761 N N . LEU A 1 92 ? 12.765 -19.767 -30.004 1.00 95.00 92 LEU A N 1
ATOM 762 C CA . LEU A 1 92 ? 12.863 -19.817 -28.546 1.00 95.00 92 LEU A CA 1
ATOM 763 C C . LEU A 1 92 ? 11.675 -20.579 -27.939 1.00 95.00 92 LEU A C 1
ATOM 765 O O . LEU A 1 92 ? 11.873 -21.483 -27.128 1.00 95.00 92 LEU A O 1
ATOM 769 N N . LYS A 1 93 ? 10.439 -20.273 -28.363 1.00 95.25 93 LYS A N 1
ATOM 770 C CA . LYS A 1 93 ? 9.243 -20.984 -27.879 1.00 95.25 93 LYS A CA 1
ATOM 771 C C . LYS A 1 93 ? 9.316 -22.477 -28.164 1.00 95.25 93 LYS A C 1
ATOM 773 O O . LYS A 1 93 ? 9.055 -23.281 -27.272 1.00 95.25 93 LYS A O 1
ATOM 778 N N . LYS A 1 94 ? 9.698 -22.857 -29.384 1.00 94.88 94 LYS A N 1
ATOM 779 C CA . LYS A 1 94 ? 9.829 -24.262 -29.777 1.00 94.88 94 LYS A CA 1
ATOM 780 C C . LYS A 1 94 ? 10.826 -24.998 -28.881 1.00 94.88 94 LYS A C 1
ATOM 782 O O . LYS A 1 94 ? 10.481 -26.040 -28.330 1.00 94.88 94 LYS A O 1
ATOM 787 N N . GLU A 1 95 ? 12.011 -24.433 -28.671 1.00 94.31 95 GLU A N 1
ATOM 788 C CA . GLU A 1 95 ? 13.056 -25.061 -27.855 1.00 94.31 95 GLU A CA 1
ATOM 789 C C . GLU A 1 95 ? 12.683 -25.186 -26.376 1.00 94.31 95 GLU A C 1
ATOM 791 O O . GLU A 1 95 ? 12.999 -26.196 -25.745 1.00 94.31 95 GLU A O 1
ATOM 796 N N . PHE A 1 96 ? 12.005 -24.183 -25.816 1.00 95.06 96 PHE A N 1
ATOM 797 C CA . PHE A 1 96 ? 11.658 -24.152 -24.394 1.00 95.06 96 PHE A CA 1
ATOM 798 C C . PHE A 1 96 ? 10.339 -24.882 -24.089 1.00 95.06 96 PHE A C 1
ATOM 800 O O . PHE A 1 96 ? 10.116 -25.274 -22.944 1.00 95.06 96 PHE A O 1
ATOM 807 N N . SER A 1 97 ? 9.496 -25.142 -25.099 1.00 94.94 97 SER A N 1
ATOM 808 C CA . SER A 1 97 ? 8.204 -25.832 -24.934 1.00 94.94 97 SER A CA 1
ATOM 809 C C . SER A 1 97 ? 8.325 -27.250 -24.364 1.00 94.94 97 SER A C 1
ATOM 811 O O . SER A 1 97 ? 7.392 -27.752 -23.741 1.00 94.94 97 SER A O 1
ATOM 813 N N . LYS A 1 98 ? 9.502 -27.879 -24.492 1.00 96.12 98 LYS A N 1
ATOM 814 C CA . LYS A 1 98 ? 9.804 -29.186 -23.886 1.00 96.12 98 LYS A CA 1
ATOM 815 C C . LYS A 1 98 ? 9.801 -29.177 -22.353 1.00 96.12 98 LYS A C 1
ATOM 817 O O . LYS A 1 98 ? 9.706 -30.240 -21.751 1.00 96.12 98 LYS A O 1
ATOM 822 N N . PHE A 1 99 ? 9.903 -28.002 -21.726 1.00 94.19 99 PHE A N 1
ATOM 823 C CA . PHE A 1 99 ? 9.907 -27.845 -20.267 1.00 94.19 99 PHE A CA 1
ATOM 824 C C . PHE A 1 99 ? 8.555 -27.398 -19.697 1.00 94.19 99 PHE A C 1
ATOM 826 O O . PHE A 1 99 ? 8.378 -27.400 -18.481 1.00 94.19 99 PHE A O 1
ATOM 833 N N . GLY A 1 100 ? 7.598 -27.020 -20.549 1.00 92.62 100 GLY A N 1
ATOM 834 C CA . GLY A 1 100 ? 6.273 -26.589 -20.121 1.00 92.62 100 GLY A CA 1
ATOM 835 C C . GLY A 1 100 ? 5.588 -25.653 -21.112 1.00 92.62 100 GLY A C 1
ATOM 836 O O . GLY A 1 100 ? 6.118 -25.311 -22.169 1.00 92.62 100 GLY A O 1
ATOM 837 N N . ILE A 1 101 ? 4.380 -25.223 -20.747 1.00 92.56 101 ILE A N 1
ATOM 838 C CA . ILE A 1 101 ? 3.582 -24.299 -21.554 1.00 92.56 101 ILE A CA 1
ATOM 839 C C . ILE A 1 101 ? 4.129 -22.881 -21.375 1.00 92.56 101 ILE A C 1
ATOM 841 O O . ILE A 1 101 ? 4.101 -22.325 -20.278 1.00 92.56 101 ILE A O 1
ATOM 845 N N . ILE A 1 102 ? 4.591 -22.281 -22.468 1.00 93.25 102 ILE A N 1
ATOM 846 C CA . ILE A 1 102 ? 5.082 -20.902 -22.486 1.00 93.25 102 ILE A CA 1
ATOM 847 C C . ILE A 1 102 ? 3.897 -19.964 -22.711 1.00 93.25 102 ILE A C 1
ATOM 849 O O . ILE A 1 102 ? 3.276 -19.984 -23.772 1.00 93.25 102 ILE A O 1
ATOM 853 N N . THR A 1 103 ? 3.597 -19.121 -21.725 1.00 90.94 103 THR A N 1
ATOM 854 C CA . THR A 1 103 ? 2.513 -18.127 -21.811 1.00 90.94 103 THR A CA 1
ATOM 855 C C . THR A 1 103 ? 2.942 -16.851 -22.535 1.00 90.94 103 THR A C 1
ATOM 857 O O . THR A 1 103 ? 2.128 -16.213 -23.196 1.00 90.94 103 THR A O 1
ATOM 860 N N . SER A 1 104 ? 4.221 -16.482 -22.441 1.00 88.81 104 SER A N 1
ATOM 861 C CA . SER A 1 104 ? 4.819 -15.347 -23.140 1.00 88.81 104 SER A CA 1
ATOM 862 C C . SER A 1 104 ? 6.308 -15.596 -23.363 1.00 88.81 104 SER A C 1
ATOM 864 O O . SER A 1 104 ? 6.987 -16.150 -22.503 1.00 88.81 104 SER A O 1
ATOM 866 N N . ALA A 1 105 ? 6.813 -15.183 -24.520 1.00 91.94 105 ALA A N 1
ATOM 867 C CA . ALA A 1 105 ? 8.236 -15.155 -24.822 1.00 91.94 105 ALA A CA 1
ATOM 868 C C . ALA A 1 105 ? 8.495 -14.015 -25.801 1.00 91.94 105 ALA A C 1
ATOM 870 O O . ALA A 1 105 ? 7.748 -13.861 -26.772 1.00 91.94 105 ALA A O 1
ATOM 871 N N . LYS A 1 106 ? 9.535 -13.231 -25.513 1.00 92.75 106 LYS A N 1
ATOM 872 C CA . LYS A 1 106 ? 9.979 -12.126 -26.351 1.00 92.75 106 LYS A CA 1
ATOM 873 C C . LYS A 1 106 ? 11.500 -12.066 -26.367 1.00 92.75 106 LYS A C 1
ATOM 875 O O . LYS A 1 106 ? 12.125 -11.880 -25.325 1.00 92.75 106 LYS A O 1
ATOM 880 N N . VAL A 1 107 ? 12.068 -12.214 -27.548 1.00 92.56 107 VAL A N 1
ATOM 881 C CA . VAL A 1 107 ? 13.451 -11.933 -27.881 1.00 92.56 107 VAL A CA 1
ATOM 882 C C . VAL A 1 107 ? 13.518 -10.483 -28.335 1.00 92.56 107 VAL A C 1
ATOM 884 O O . VAL A 1 107 ? 12.754 -10.027 -29.190 1.00 92.56 107 VAL A O 1
ATOM 887 N N . THR A 1 108 ? 14.444 -9.753 -27.734 1.00 87.44 108 THR A N 1
ATOM 888 C CA . THR A 1 108 ? 14.772 -8.390 -28.128 1.00 87.44 108 THR A CA 1
ATOM 889 C C . THR A 1 108 ? 16.239 -8.396 -28.511 1.00 87.44 108 THR A C 1
ATOM 891 O O . THR A 1 108 ? 17.104 -8.466 -27.640 1.00 87.44 108 THR A O 1
ATOM 894 N N . SER A 1 109 ? 16.529 -8.355 -29.806 1.00 76.44 109 SER A N 1
ATOM 895 C CA . SER A 1 109 ? 17.868 -8.036 -30.287 1.00 76.44 109 SER A CA 1
ATOM 896 C C . SER A 1 109 ? 18.058 -6.529 -30.149 1.00 76.44 109 SER A C 1
ATOM 898 O O . SER A 1 109 ? 17.264 -5.755 -30.689 1.00 76.44 109 SER A O 1
ATOM 900 N N . TYR A 1 110 ? 19.098 -6.093 -29.443 1.00 63.28 110 TYR A N 1
ATOM 901 C CA . TYR A 1 110 ? 19.571 -4.726 -29.620 1.00 63.28 110 TYR A CA 1
ATOM 902 C C . TYR A 1 110 ? 20.156 -4.672 -31.031 1.00 63.28 110 TYR A C 1
ATOM 904 O O . TYR A 1 110 ? 21.284 -5.109 -31.239 1.00 63.28 110 TYR A O 1
ATOM 912 N N . SER A 1 111 ? 19.391 -4.200 -32.023 1.00 55.56 111 SER A N 1
ATOM 913 C CA . SER A 1 111 ? 20.028 -3.771 -33.264 1.00 55.56 111 SER A CA 1
ATOM 914 C C . SER A 1 111 ? 20.988 -2.670 -32.850 1.00 55.56 111 SER A C 1
ATOM 916 O O . SER A 1 111 ? 20.551 -1.670 -32.277 1.00 55.56 111 SER A O 1
ATOM 918 N N . SER A 1 112 ? 22.282 -2.881 -33.056 1.00 49.50 112 SER A N 1
ATOM 919 C CA . SER A 1 112 ? 23.313 -1.872 -32.859 1.00 49.50 112 SER A CA 1
ATOM 920 C C . SER A 1 112 ? 23.060 -0.684 -33.791 1.00 49.50 112 SER A C 1
ATOM 922 O O . SER A 1 112 ? 23.761 -0.507 -34.778 1.00 49.50 112 SER A O 1
ATOM 924 N N . SER A 1 113 ? 22.085 0.161 -33.466 1.00 44.91 113 SER A N 1
ATOM 925 C CA . SER A 1 113 ? 22.138 1.580 -33.780 1.00 44.91 113 SER A CA 1
ATOM 926 C C . SER A 1 113 ? 23.070 2.192 -32.745 1.00 44.91 113 SER A C 1
ATOM 928 O O . SER A 1 113 ? 22.659 2.845 -31.791 1.00 44.91 113 SER A O 1
ATOM 930 N N . ILE A 1 114 ? 24.364 1.917 -32.923 1.00 47.25 114 ILE A N 1
ATOM 931 C CA . ILE A 1 114 ? 25.360 2.939 -32.641 1.00 47.25 114 ILE A CA 1
ATOM 932 C C . ILE A 1 114 ? 25.131 3.964 -33.751 1.00 47.25 114 ILE A C 1
ATOM 934 O O . ILE A 1 114 ? 25.754 3.903 -34.809 1.00 47.25 114 ILE A O 1
ATOM 938 N N . ASP A 1 115 ? 24.173 4.862 -33.536 1.00 41.22 115 ASP A N 1
ATOM 939 C CA . ASP A 1 115 ? 24.232 6.151 -34.197 1.00 41.22 115 ASP A CA 1
ATOM 940 C C . ASP A 1 115 ? 25.415 6.864 -33.542 1.00 41.22 115 ASP A C 1
ATOM 942 O O . ASP A 1 115 ? 25.340 7.375 -32.425 1.00 41.22 115 ASP A O 1
ATOM 946 N N . VAL A 1 116 ? 26.566 6.780 -34.209 1.00 40.78 116 VAL A N 1
ATOM 947 C CA . VAL A 1 116 ? 27.657 7.724 -33.994 1.00 40.78 116 VAL A CA 1
ATOM 948 C C . VAL A 1 116 ? 27.095 9.094 -34.354 1.00 40.78 116 VAL A C 1
ATOM 950 O O . VAL A 1 116 ? 26.905 9.343 -35.538 1.00 40.78 116 VAL A O 1
ATOM 953 N N . PHE A 1 117 ? 26.784 9.918 -33.351 1.00 40.06 117 PHE A N 1
ATOM 954 C CA . PHE A 1 117 ? 27.197 11.322 -33.196 1.00 40.06 117 PHE A CA 1
ATOM 955 C C . PHE A 1 117 ? 26.870 11.813 -31.781 1.00 40.06 117 PHE A C 1
ATOM 957 O O . PHE A 1 117 ? 25.702 11.683 -31.354 1.00 40.06 117 PHE A O 1
#

Foldseek 3Di:
DDADPVRHDPPDDDDDDPDPVVLVVCQVPQAQDDDPNDGDHRDDDDDPVNVVVVVVVVVVVVVVVVCVVVVVVVVPDDDDPDDDPPDAQVNVCVVCCVVHDDPDDGDDDPPPPPVDD

pLDDT: mean 82.57, std 12.93, range [40.06, 96.12]

Radius of gyration: 32.08 Å; chains: 1; bounding box: 51×65×69 Å